Protein AF-A0A951B7Z2-F1 (afdb_monomer)

Mean predicted aligned error: 13.71 Å

Foldseek 3Di:
DDDDDDDDDDDDDPPDPPDPPPPPPDPDQWDWDKDWDQDPNWIKIKTWAADEAEDEDEDDPPDAQVVCSVVCSVCRPHHTYIYIGPACHDPIDPDPDDPCNPPDPVVVD

Solvent-accessible surface area (backbone atoms only — not comparable to full-atom values): 7062 Å² total; per-residue (Å²): 142,86,84,81,84,84,79,77,81,82,80,85,76,80,78,81,78,83,67,81,75,75,78,73,76,72,75,77,78,79,70,72,44,77,51,74,47,80,54,96,93,39,50,32,27,31,41,35,36,56,44,65,62,79,45,79,52,80,65,63,90,97,51,32,46,70,81,42,48,73,56,47,75,75,38,26,88,64,21,21,36,40,24,38,18,53,85,59,25,69,83,11,41,65,61,97,66,56,86,65,77,69,67,48,76,77,74,80,110

Nearest PDB structures (foldseek):
  1ehy-assembly2_B  TM=9.678E-01  e=6.742E-08  Agrobacterium tumefaciens
  8agm-assembly2_DDD  TM=9.713E-01  e=5.990E-07  metagenome
  6kxh-assembly2_C  TM=9.533E-01  e=1.381E-06  Streptomyces ambofaciens ATCC 23877
  6y9g-assembly1_A  TM=9.724E-01  e=5.675E-06  synthetic construct
  3kxp-assembly4_G  TM=9.350E-01  e=4.389E-06  Mesorhizobium loti

Secondary structure (DSSP, 8-state):
---PPPPPPPP-PPP--------PPPPP-PPPEEEEEEETTEEEEEEEEE-SSEEE----TT--GGGGHHHH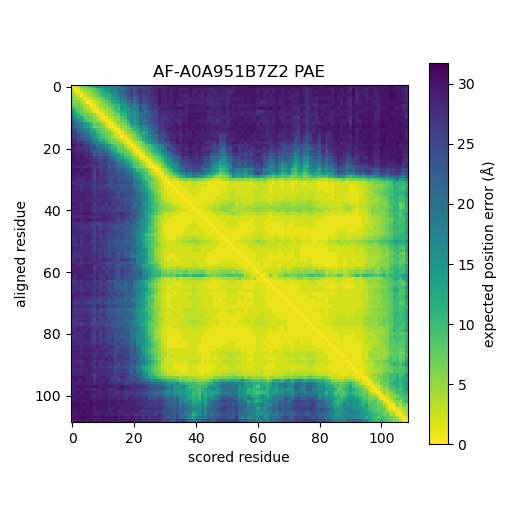HHHTTT-EEEEEPPTTSTTS---SS-GGGG-SGGG--

Sequence (109 aa):
MGGRGGAWPARDEPAQRSGFVSKQQAPAKAAIAHGEVRANGVRLHYARVGRGPPLVLLHGWPEFWLTFEPVMMRLADRFDLIVPDLRGFGDSEKPDRGPSDRAGAAVHA

pLDDT: mean 79.49, std 21.04, range [40.69, 98.69]

Structure (mmCIF, N/CA/C/O backbone):
data_AF-A0A951B7Z2-F1
#
_entry.id   AF-A0A951B7Z2-F1
#
loop_
_atom_site.group_PDB
_atom_site.id
_atom_site.type_symbol
_atom_site.label_atom_id
_atom_site.label_alt_id
_atom_site.label_comp_id
_atom_site.label_asym_id
_atom_site.label_entity_id
_atom_site.label_seq_id
_atom_site.pdbx_PDB_ins_code
_atom_site.Cartn_x
_atom_site.Cartn_y
_atom_site.Cartn_z
_atom_site.occupancy
_atom_site.B_iso_or_equiv
_atom_site.auth_seq_id
_atom_site.auth_comp_id
_atom_site.auth_asym_id
_atom_site.auth_atom_id
_atom_site.pdbx_PDB_model_num
ATOM 1 N N . MET A 1 1 ? 6.029 16.130 93.517 1.00 46.84 1 MET A N 1
ATOM 2 C CA . MET A 1 1 ? 5.544 16.941 92.380 1.00 46.84 1 MET A CA 1
ATOM 3 C C . MET A 1 1 ? 5.987 16.269 91.092 1.00 46.84 1 MET A C 1
ATOM 5 O O . MET A 1 1 ? 7.181 16.174 90.859 1.00 46.84 1 MET A O 1
ATOM 9 N N . GLY A 1 2 ? 5.048 15.699 90.337 1.00 45.09 2 GLY A N 1
ATOM 10 C CA . GLY A 1 2 ? 5.307 15.014 89.070 1.00 45.09 2 GLY A CA 1
ATOM 11 C C . GLY A 1 2 ? 4.648 15.764 87.916 1.00 45.09 2 GLY A C 1
ATOM 12 O O . GLY A 1 2 ? 3.506 16.193 88.044 1.00 45.09 2 GLY A O 1
ATOM 13 N N . GLY A 1 3 ? 5.360 15.899 86.801 1.00 41.09 3 GLY A N 1
ATOM 14 C CA . GLY A 1 3 ? 4.849 16.426 85.538 1.00 41.09 3 GLY A CA 1
ATOM 15 C C . GLY A 1 3 ? 5.518 15.665 84.402 1.00 41.09 3 GLY A C 1
ATOM 16 O O . GLY A 1 3 ? 6.702 15.849 84.147 1.00 41.09 3 GLY A O 1
ATOM 17 N N . ARG A 1 4 ? 4.772 14.724 83.821 1.00 54.59 4 ARG A N 1
ATOM 18 C CA . ARG A 1 4 ? 5.203 13.745 82.818 1.00 54.59 4 ARG A CA 1
ATOM 19 C C . ARG A 1 4 ? 5.324 14.399 81.442 1.00 54.59 4 ARG A C 1
ATOM 21 O O . ARG A 1 4 ? 4.502 15.240 81.091 1.00 54.59 4 ARG A O 1
ATOM 28 N N . GLY A 1 5 ? 6.329 13.962 80.682 1.00 42.69 5 GLY A N 1
ATOM 29 C CA . GLY A 1 5 ? 6.569 14.356 79.296 1.00 42.69 5 GLY A CA 1
ATOM 30 C C . GLY A 1 5 ? 5.371 14.059 78.395 1.00 42.69 5 GLY A C 1
ATOM 31 O O . GLY A 1 5 ? 4.791 12.974 78.448 1.00 42.69 5 GLY A O 1
ATOM 32 N N . GLY A 1 6 ? 4.996 15.049 77.588 1.00 40.69 6 GLY A N 1
ATOM 33 C CA . GLY A 1 6 ? 3.957 14.922 76.577 1.00 40.69 6 GLY A CA 1
ATOM 34 C C . GLY A 1 6 ? 4.446 14.069 75.411 1.00 40.69 6 GLY A C 1
ATOM 35 O O . GLY A 1 6 ? 5.409 14.423 74.731 1.00 40.69 6 GLY A O 1
ATOM 36 N N . ALA A 1 7 ? 3.776 12.940 75.197 1.00 51.28 7 ALA A N 1
ATOM 37 C CA . ALA A 1 7 ? 3.902 12.131 73.998 1.00 51.28 7 ALA A CA 1
ATOM 38 C C . ALA A 1 7 ? 3.239 12.855 72.816 1.00 51.28 7 ALA A C 1
ATOM 40 O O . ALA A 1 7 ? 2.122 13.360 72.930 1.00 51.28 7 ALA A O 1
ATOM 41 N N . TRP A 1 8 ? 3.935 12.905 71.684 1.00 42.88 8 TRP A N 1
ATOM 42 C CA . TRP A 1 8 ? 3.372 13.352 70.412 1.00 42.88 8 TRP A CA 1
ATOM 43 C C . TRP A 1 8 ? 2.393 12.293 69.878 1.00 42.88 8 TRP A C 1
ATOM 45 O O . TRP A 1 8 ? 2.688 11.102 70.005 1.00 42.88 8 TRP A O 1
ATOM 55 N N . PRO A 1 9 ? 1.256 12.676 69.266 1.00 47.62 9 PRO A N 1
ATOM 56 C CA . PRO A 1 9 ? 0.373 11.708 68.631 1.00 47.62 9 PRO A CA 1
ATOM 57 C C . PRO A 1 9 ? 1.062 11.099 67.404 1.00 47.62 9 PRO A C 1
ATOM 59 O O . PRO A 1 9 ? 1.714 11.796 66.620 1.00 47.62 9 PRO A O 1
ATOM 62 N N . ALA A 1 10 ? 0.931 9.780 67.267 1.00 53.06 10 ALA A N 1
ATOM 63 C CA . ALA A 1 10 ? 1.385 9.040 66.101 1.00 53.06 10 ALA A CA 1
ATOM 64 C C . ALA A 1 10 ? 0.713 9.597 64.838 1.00 53.06 10 ALA A C 1
ATOM 66 O O . ALA A 1 10 ? -0.481 9.893 64.832 1.00 53.06 10 ALA A O 1
ATOM 67 N N . ARG A 1 11 ? 1.504 9.770 63.777 1.00 55.19 11 ARG A N 1
ATOM 68 C CA . ARG A 1 11 ? 0.995 10.095 62.445 1.00 55.19 11 ARG A CA 1
ATOM 69 C C . ARG A 1 11 ? 0.357 8.834 61.874 1.00 55.19 11 ARG A C 1
ATOM 71 O O . ARG A 1 11 ? 1.031 7.811 61.799 1.00 55.19 11 ARG A O 1
ATOM 78 N N . ASP A 1 12 ? -0.899 8.926 61.458 1.00 47.09 12 ASP A N 1
ATOM 79 C CA . ASP A 1 12 ? -1.539 7.880 60.669 1.00 47.09 12 ASP A CA 1
ATOM 80 C C . ASP A 1 12 ? -0.816 7.770 59.314 1.00 47.09 12 ASP A C 1
ATOM 82 O O . ASP A 1 12 ? -0.863 8.687 58.489 1.00 47.09 12 ASP A O 1
ATOM 86 N N . GLU A 1 13 ? -0.097 6.667 59.093 1.00 47.91 13 GLU A N 1
ATOM 87 C CA . GLU A 1 13 ? 0.433 6.313 57.774 1.00 47.91 13 GLU A CA 1
ATOM 88 C C . GLU A 1 13 ? -0.731 5.959 56.834 1.00 47.91 13 GLU A C 1
ATOM 90 O O . GLU A 1 13 ? -1.571 5.123 57.184 1.00 47.91 13 GLU A O 1
ATOM 95 N N . PRO A 1 14 ? -0.801 6.520 55.613 1.00 45.69 14 PRO A N 1
ATOM 96 C CA . PRO A 1 14 ? -1.764 6.042 54.640 1.00 45.69 14 PRO A CA 1
ATOM 97 C C . PRO A 1 14 ? -1.351 4.640 54.179 1.00 45.69 14 PRO A C 1
ATOM 99 O O . PRO A 1 14 ? -0.286 4.439 53.594 1.00 45.69 14 PRO A O 1
ATOM 102 N N . ALA A 1 15 ? -2.231 3.669 54.431 1.00 51.66 15 ALA A N 1
ATOM 103 C CA . ALA A 1 15 ? -2.110 2.302 53.948 1.00 51.66 15 ALA A CA 1
ATOM 104 C C . ALA A 1 15 ? -1.828 2.284 52.437 1.00 51.66 15 ALA A C 1
ATOM 106 O O . ALA A 1 15 ? -2.623 2.764 51.622 1.00 51.66 15 ALA A O 1
ATOM 107 N N . GLN A 1 16 ? -0.685 1.706 52.072 1.00 49.94 16 GLN A N 1
ATOM 108 C CA . GLN A 1 16 ? -0.274 1.496 50.693 1.00 49.94 16 GLN A CA 1
ATOM 109 C C . GLN A 1 16 ? -1.291 0.584 49.999 1.00 49.94 16 GLN A C 1
ATOM 111 O O . GLN A 1 16 ? -1.325 -0.629 50.205 1.00 49.94 16 GLN A O 1
ATOM 116 N N . ARG A 1 17 ? -2.143 1.169 49.154 1.00 55.12 17 ARG A N 1
A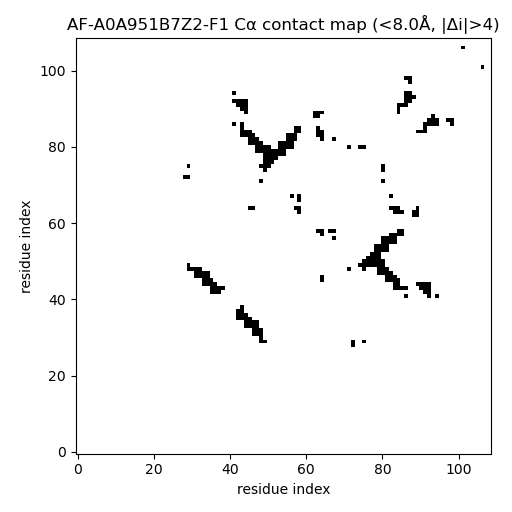TOM 117 C CA . ARG A 1 17 ? -2.985 0.411 48.228 1.00 55.12 17 ARG A CA 1
ATOM 118 C C . ARG A 1 17 ? -2.099 -0.138 47.115 1.00 55.12 17 ARG A C 1
ATOM 120 O O . ARG A 1 17 ? -1.933 0.492 46.075 1.00 55.12 17 ARG A O 1
ATOM 127 N N . SER A 1 18 ? -1.545 -1.325 47.344 1.00 53.41 18 SER A N 1
ATOM 128 C CA . SER A 1 18 ? -1.001 -2.177 46.288 1.00 53.41 18 SER A CA 1
ATOM 129 C C . SER A 1 18 ? -2.160 -2.668 45.417 1.00 53.41 18 SER A C 1
ATOM 131 O O . SER A 1 18 ? -2.733 -3.736 45.622 1.00 53.41 18 SER A O 1
ATOM 133 N N . GLY A 1 19 ? -2.588 -1.816 44.490 1.00 44.53 19 GLY A N 1
ATOM 134 C CA . GLY A 1 19 ? -3.422 -2.226 43.376 1.00 44.53 19 GLY A CA 1
ATOM 135 C C . GLY A 1 19 ? -2.507 -2.790 42.303 1.00 44.53 19 GLY A C 1
ATOM 136 O O . GLY A 1 19 ? -1.727 -2.048 41.709 1.00 44.53 19 GLY A O 1
ATOM 137 N N . PHE A 1 20 ? -2.602 -4.089 42.033 1.00 55.84 20 PHE A N 1
ATOM 138 C CA . PHE A 1 20 ? -2.105 -4.627 40.776 1.00 55.84 20 PHE A CA 1
ATOM 139 C C . PHE A 1 20 ? -2.844 -3.898 39.650 1.00 55.84 20 PHE A C 1
ATOM 141 O O . PHE A 1 20 ? -4.030 -4.132 39.419 1.00 55.84 20 PHE A O 1
ATOM 148 N N . VAL A 1 21 ? -2.155 -2.986 38.959 1.00 58.38 21 VAL A N 1
ATOM 149 C CA . VAL A 1 21 ? -2.607 -2.508 37.654 1.00 58.38 21 VAL A CA 1
ATOM 150 C C . VAL A 1 21 ? -2.629 -3.742 36.769 1.00 58.38 21 VAL A C 1
ATOM 152 O O . VAL A 1 21 ? -1.577 -4.272 36.407 1.00 58.38 21 VAL A O 1
ATOM 155 N N . SER A 1 22 ? -3.832 -4.241 36.480 1.00 56.72 22 SER A N 1
ATOM 156 C CA . SER A 1 22 ? -4.026 -5.265 35.463 1.00 56.72 22 SER A CA 1
ATOM 157 C C . SER A 1 22 ? -3.324 -4.771 34.208 1.00 56.72 22 SER A C 1
ATOM 159 O O . SER A 1 22 ? -3.707 -3.745 33.644 1.00 56.72 22 SER A O 1
ATOM 161 N N . LYS A 1 23 ? -2.263 -5.471 33.806 1.00 58.50 23 LYS A N 1
ATOM 162 C CA . LYS A 1 23 ? -1.570 -5.239 32.544 1.00 58.50 23 LYS A CA 1
ATOM 163 C C . LYS A 1 23 ? -2.632 -5.463 31.473 1.00 58.50 23 LYS A C 1
ATOM 165 O O . LYS A 1 23 ? -2.976 -6.609 31.203 1.00 58.50 23 LYS A O 1
ATOM 170 N N . GLN A 1 24 ? -3.244 -4.393 30.963 1.00 60.62 24 GLN A N 1
ATOM 171 C CA . GLN A 1 24 ? -4.205 -4.515 29.875 1.00 60.62 24 GLN A CA 1
AT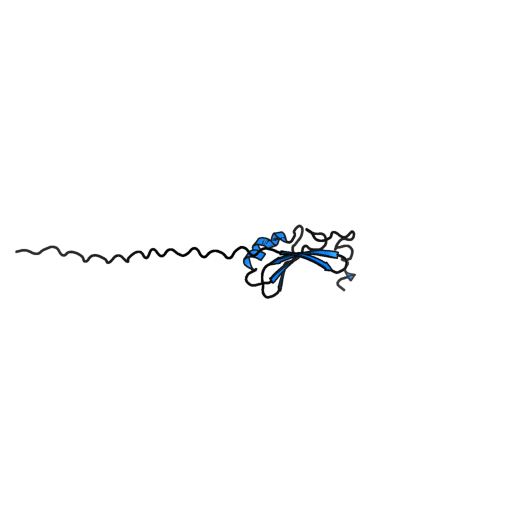OM 172 C C . GLN A 1 24 ? -3.492 -5.290 28.771 1.00 60.62 24 GLN A C 1
ATOM 174 O O . GLN A 1 24 ? -2.439 -4.856 28.295 1.00 60.62 24 GLN A O 1
ATOM 179 N N . GLN A 1 25 ? -4.001 -6.478 28.435 1.00 49.59 25 GLN A N 1
ATOM 180 C CA . GLN A 1 25 ? -3.516 -7.193 27.268 1.00 49.59 25 GLN A CA 1
ATOM 181 C C . GLN A 1 25 ? -3.689 -6.241 26.087 1.00 49.59 25 GLN A C 1
ATOM 183 O O . GLN A 1 25 ? -4.809 -5.834 25.773 1.00 49.59 25 GLN A O 1
ATOM 188 N N . ALA A 1 26 ? -2.573 -5.860 25.465 1.00 54.59 26 ALA A N 1
ATOM 189 C CA . ALA A 1 26 ? -2.618 -5.176 24.188 1.00 54.59 26 ALA A CA 1
ATOM 190 C C . ALA A 1 26 ? -3.458 -6.041 23.235 1.00 54.59 26 ALA A C 1
ATOM 192 O O . ALA A 1 26 ? -3.302 -7.270 23.254 1.00 54.59 26 ALA A O 1
ATOM 193 N N . PRO A 1 27 ? -4.364 -5.445 22.441 1.00 54.12 27 PRO A N 1
ATOM 194 C CA . PRO A 1 27 ? -5.119 -6.212 21.465 1.00 54.12 27 PRO A CA 1
ATOM 195 C C . PRO A 1 27 ? -4.134 -6.998 20.597 1.00 54.12 27 PRO A C 1
ATOM 197 O O . PRO A 1 27 ? -3.063 -6.490 20.250 1.00 54.12 27 PRO A O 1
ATOM 200 N N . ALA A 1 28 ? -4.474 -8.252 20.284 1.00 60.34 28 ALA A N 1
ATOM 201 C CA . ALA A 1 28 ? -3.682 -9.061 19.368 1.00 60.34 28 ALA A CA 1
ATOM 202 C C . ALA A 1 28 ? -3.407 -8.231 18.106 1.00 60.34 28 ALA A C 1
ATOM 204 O O . ALA A 1 28 ? -4.343 -7.677 17.525 1.00 60.34 28 ALA A O 1
ATOM 205 N N . LYS A 1 29 ? -2.125 -8.088 17.743 1.00 63.28 29 LYS A N 1
ATOM 206 C CA . LYS A 1 29 ? -1.681 -7.281 16.600 1.00 63.28 29 LYS A CA 1
ATOM 207 C C . LYS A 1 29 ? -2.536 -7.665 15.394 1.00 63.28 29 LYS A C 1
ATOM 209 O O . LYS A 1 29 ? -2.512 -8.825 14.983 1.00 63.28 29 LYS A O 1
ATOM 214 N N . ALA A 1 30 ? -3.336 -6.725 14.889 1.00 76.62 30 ALA A N 1
ATOM 215 C CA . ALA A 1 30 ? -4.224 -6.994 13.769 1.00 76.62 30 ALA A CA 1
ATOM 216 C C . ALA A 1 30 ? -3.384 -7.535 12.604 1.00 76.62 30 ALA A C 1
ATOM 218 O O . ALA A 1 30 ? -2.399 -6.912 12.204 1.00 76.62 30 ALA A O 1
ATOM 219 N N . ALA A 1 31 ? -3.734 -8.726 12.118 1.00 90.94 31 ALA A N 1
ATOM 220 C CA . ALA A 1 31 ? -2.999 -9.352 11.033 1.00 90.94 31 ALA A CA 1
ATOM 221 C C . ALA A 1 31 ? -3.147 -8.503 9.766 1.00 90.94 31 ALA A C 1
ATOM 223 O O . ALA A 1 31 ? -4.258 -8.123 9.391 1.00 90.94 31 ALA A O 1
ATOM 224 N N . ILE A 1 32 ? -2.022 -8.209 9.122 1.00 97.50 32 ILE A N 1
ATOM 225 C CA . ILE A 1 32 ? -2.005 -7.523 7.834 1.00 97.50 32 ILE A CA 1
ATOM 226 C C . ILE A 1 32 ? -2.369 -8.552 6.768 1.00 97.50 32 ILE A C 1
ATOM 228 O O . ILE A 1 32 ? -1.684 -9.561 6.610 1.00 97.50 32 ILE A O 1
ATOM 232 N N . ALA A 1 33 ? -3.470 -8.311 6.064 1.00 98.00 33 ALA A N 1
ATOM 233 C CA . ALA A 1 33 ? -3.879 -9.122 4.931 1.00 98.00 33 ALA A CA 1
ATOM 234 C C . ALA A 1 33 ? -3.212 -8.598 3.657 1.00 98.00 33 ALA A C 1
ATOM 236 O O . ALA A 1 33 ? -3.128 -7.389 3.452 1.00 98.00 33 ALA A O 1
ATOM 237 N N . HIS A 1 34 ? -2.789 -9.504 2.784 1.00 98.38 34 HIS A N 1
ATOM 238 C CA . HIS A 1 34 ? -2.258 -9.165 1.467 1.00 98.38 34 HIS A CA 1
ATOM 239 C C . HIS A 1 34 ? -3.269 -9.524 0.385 1.00 98.38 34 HIS A C 1
ATOM 241 O O . HIS A 1 34 ? -4.009 -10.502 0.512 1.00 98.38 34 HIS A O 1
ATOM 247 N N . GLY A 1 35 ? -3.301 -8.732 -0.679 1.00 98.06 35 GLY A N 1
ATOM 248 C CA . GLY A 1 35 ? -4.136 -8.984 -1.840 1.00 98.06 35 GLY A CA 1
ATOM 249 C C . GLY A 1 35 ? -3.555 -8.360 -3.097 1.00 98.06 35 GLY A C 1
ATOM 250 O O . GLY A 1 35 ? -2.571 -7.625 -3.058 1.00 98.06 35 GLY A O 1
ATOM 251 N N . GLU A 1 36 ? -4.191 -8.662 -4.222 1.00 98.31 36 GLU A N 1
ATOM 252 C CA . GLU A 1 36 ? -3.820 -8.120 -5.521 1.00 98.31 36 GLU A CA 1
ATOM 253 C C . GLU A 1 36 ? -5.057 -7.619 -6.265 1.00 98.31 36 GLU A C 1
ATOM 255 O O . GLU A 1 36 ? -6.160 -8.149 -6.112 1.00 98.31 36 GLU A O 1
ATOM 260 N N . VAL A 1 37 ? -4.869 -6.609 -7.110 1.00 97.81 37 VAL A N 1
ATOM 261 C CA . VAL A 1 37 ? -5.903 -6.091 -8.008 1.00 97.81 37 VAL A CA 1
ATOM 262 C C . VAL A 1 37 ? -5.312 -5.798 -9.382 1.00 97.81 37 VAL A C 1
ATOM 264 O O . VAL A 1 37 ? -4.192 -5.309 -9.503 1.00 97.81 37 VAL A O 1
ATOM 267 N N . ARG A 1 38 ? -6.064 -6.079 -10.451 1.00 96.81 38 ARG A N 1
ATOM 268 C CA . ARG A 1 38 ? -5.708 -5.624 -11.802 1.00 96.81 38 ARG A CA 1
ATOM 269 C C . ARG A 1 38 ? -6.334 -4.258 -12.055 1.00 96.81 38 ARG A C 1
ATOM 271 O O . ARG A 1 38 ? -7.554 -4.132 -12.034 1.00 96.81 38 ARG A O 1
ATOM 278 N N . ALA A 1 39 ? -5.505 -3.256 -12.332 1.00 91.25 39 ALA A N 1
ATOM 279 C CA . ALA A 1 39 ? -5.941 -1.899 -12.638 1.00 91.25 39 ALA A CA 1
ATOM 280 C C . ALA A 1 39 ? -5.092 -1.305 -13.766 1.00 91.25 39 ALA A C 1
ATOM 282 O O . ALA A 1 39 ? -3.865 -1.391 -13.751 1.00 91.25 39 ALA A O 1
ATOM 283 N N . ASN A 1 40 ? -5.739 -0.688 -14.758 1.00 88.50 40 ASN A N 1
ATOM 284 C CA . ASN A 1 40 ? -5.070 -0.043 -15.897 1.00 88.50 40 ASN A CA 1
ATOM 285 C C . ASN A 1 40 ? -4.041 -0.947 -16.604 1.00 88.50 40 ASN A C 1
ATOM 287 O O . ASN A 1 40 ? -2.958 -0.494 -16.973 1.00 88.50 40 ASN A O 1
ATOM 291 N N . GLY A 1 41 ? -4.378 -2.233 -16.753 1.00 91.12 41 GLY A N 1
ATOM 292 C CA . GLY A 1 41 ? -3.525 -3.233 -17.398 1.00 91.12 41 GLY A CA 1
ATOM 293 C C . GLY A 1 41 ? -2.341 -3.725 -16.560 1.00 91.12 41 GLY A C 1
ATOM 294 O O . GLY A 1 41 ? -1.536 -4.478 -17.085 1.00 91.12 41 GLY A O 1
ATOM 295 N N . VAL A 1 42 ? -2.238 -3.335 -15.285 1.00 93.38 42 VAL A N 1
ATOM 29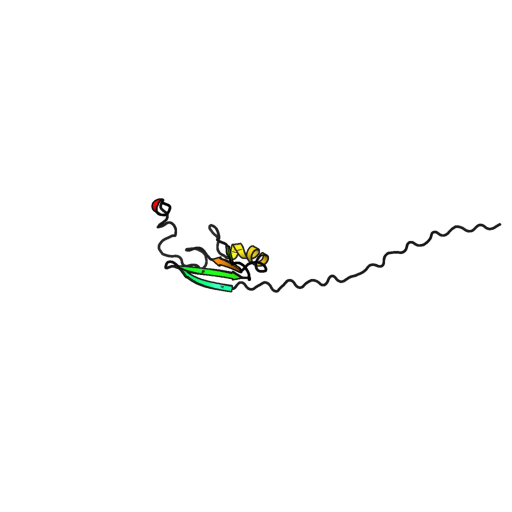6 C CA . VAL A 1 42 ? -1.129 -3.692 -14.384 1.00 93.38 42 VAL A CA 1
ATOM 297 C C . VAL A 1 42 ? -1.686 -4.406 -13.150 1.00 93.38 42 VAL A C 1
ATOM 299 O O . VAL A 1 42 ? -2.710 -3.989 -12.602 1.00 93.38 42 VAL A O 1
ATOM 302 N N . ARG A 1 43 ? -1.041 -5.487 -12.701 1.00 97.19 43 ARG A N 1
ATOM 303 C CA . ARG A 1 43 ? -1.334 -6.119 -11.405 1.00 97.19 43 ARG A CA 1
ATOM 304 C C . ARG A 1 43 ? -0.643 -5.349 -10.277 1.00 97.19 43 ARG A C 1
ATOM 306 O O . ARG A 1 43 ? 0.572 -5.160 -10.303 1.00 97.19 43 ARG A O 1
ATOM 313 N N . LEU A 1 44 ? -1.423 -4.924 -9.292 1.00 97.81 44 LEU A N 1
ATOM 314 C CA . LEU A 1 44 ? -0.957 -4.193 -8.122 1.00 97.81 44 LEU A CA 1
ATOM 315 C C . LEU A 1 44 ? -1.159 -5.030 -6.866 1.00 97.81 44 LEU A C 1
ATOM 317 O O . LEU A 1 44 ? -2.262 -5.524 -6.631 1.00 97.81 44 LEU A O 1
ATOM 321 N N . HIS A 1 45 ? -0.108 -5.152 -6.066 1.00 98.56 45 HIS A N 1
ATOM 322 C CA . HIS A 1 45 ? -0.173 -5.680 -4.709 1.00 98.56 45 HIS A CA 1
ATOM 323 C C . HIS A 1 45 ? -0.679 -4.606 -3.745 1.00 98.56 45 HIS A C 1
ATOM 325 O O . HIS A 1 45 ? -0.442 -3.410 -3.942 1.00 98.56 45 HIS A O 1
ATOM 331 N N . TYR A 1 46 ? -1.369 -5.035 -2.690 1.00 98.62 46 TYR A N 1
ATOM 332 C CA . TYR A 1 46 ? -1.616 -4.204 -1.522 1.00 98.62 46 TYR A CA 1
ATOM 333 C C . TYR A 1 46 ? -1.591 -5.000 -0.216 1.00 98.62 46 TYR A C 1
ATOM 335 O O . TYR A 1 46 ? -1.983 -6.167 -0.148 1.00 98.62 46 TYR A O 1
ATOM 343 N N . ALA A 1 47 ? -1.197 -4.314 0.853 1.00 98.56 47 ALA A N 1
ATOM 344 C CA . ALA A 1 47 ? -1.388 -4.725 2.234 1.00 98.56 47 ALA A CA 1
ATOM 345 C C . ALA A 1 47 ? -2.589 -3.975 2.838 1.00 98.56 47 ALA A C 1
ATOM 347 O O . ALA A 1 47 ? -2.781 -2.785 2.581 1.00 98.56 47 ALA A O 1
ATOM 348 N N . ARG A 1 48 ? -3.421 -4.652 3.634 1.00 98.44 48 ARG A N 1
ATOM 349 C CA . ARG A 1 48 ? -4.629 -4.073 4.236 1.00 98.44 48 ARG A CA 1
ATOM 350 C C . ARG A 1 48 ? -4.827 -4.521 5.674 1.00 98.44 48 ARG A C 1
ATOM 352 O O . ARG A 1 48 ? -4.669 -5.698 5.994 1.00 98.44 48 ARG A O 1
ATOM 359 N N . VAL A 1 49 ? -5.200 -3.589 6.544 1.00 98.31 49 VAL A N 1
ATOM 360 C CA . VAL A 1 49 ? -5.527 -3.881 7.945 1.00 98.31 49 VAL A CA 1
ATOM 361 C C . VAL A 1 49 ? -6.483 -2.839 8.511 1.00 98.31 49 VAL A C 1
ATOM 363 O O . VAL A 1 49 ? -6.487 -1.688 8.084 1.00 98.31 49 VAL A O 1
ATOM 366 N N . GLY A 1 50 ? -7.244 -3.235 9.525 1.00 96.56 50 GLY A N 1
ATOM 367 C CA . GLY A 1 50 ? -8.132 -2.338 10.254 1.00 96.56 50 GLY A CA 1
ATOM 368 C C . GLY A 1 50 ? -9.547 -2.293 9.694 1.00 96.56 50 GLY A C 1
ATOM 369 O O . GLY A 1 50 ? -9.948 -3.124 8.876 1.00 96.56 50 GLY A O 1
ATOM 370 N N . ARG A 1 51 ? -10.344 -1.378 10.241 1.00 93.62 51 ARG A N 1
ATOM 371 C CA . ARG A 1 51 ? -11.758 -1.159 9.911 1.00 93.62 51 ARG A CA 1
ATOM 372 C C . ARG A 1 51 ? -12.081 0.320 10.111 1.00 93.62 51 ARG A C 1
ATOM 374 O O . ARG A 1 51 ? -11.461 0.973 10.941 1.00 93.62 51 ARG A O 1
ATOM 381 N N . GLY A 1 52 ? -13.088 0.827 9.406 1.00 96.81 52 GLY A N 1
ATOM 382 C CA . GLY A 1 52 ? -13.504 2.230 9.489 1.00 96.81 52 GLY A CA 1
ATOM 383 C C . GLY A 1 52 ? -13.375 2.939 8.141 1.00 96.81 52 GLY A C 1
ATOM 384 O O . GLY A 1 52 ? -13.399 2.268 7.108 1.00 96.81 52 GLY A O 1
ATOM 385 N N . PRO A 1 53 ? -13.267 4.280 8.126 1.00 98.50 53 PRO A N 1
ATOM 386 C CA . PRO A 1 53 ? -13.054 5.033 6.896 1.00 98.50 53 PRO A CA 1
ATOM 387 C C . PRO A 1 53 ? -11.766 4.587 6.183 1.00 98.50 53 PRO A C 1
ATOM 389 O O . PRO A 1 53 ? -10.755 4.362 6.859 1.00 98.50 53 PRO A O 1
ATOM 392 N N . PRO A 1 54 ? -11.777 4.463 4.844 1.00 98.38 54 PRO A N 1
ATOM 393 C CA . PRO A 1 54 ? -10.604 4.041 4.096 1.00 98.38 54 PRO A CA 1
ATOM 394 C C . PRO A 1 54 ? -9.532 5.134 4.093 1.00 98.38 54 PRO A C 1
ATOM 396 O O . PRO A 1 54 ? -9.822 6.301 3.827 1.00 98.38 54 PRO A O 1
ATOM 399 N N . LEU A 1 55 ? -8.284 4.743 4.338 1.00 98.56 55 LEU A N 1
ATOM 400 C CA . LEU A 1 55 ? -7.113 5.609 4.229 1.00 98.56 55 LEU A CA 1
ATOM 401 C C . LEU A 1 55 ? -6.042 4.906 3.391 1.00 98.56 55 LEU A C 1
ATOM 403 O O . LEU A 1 55 ? -5.593 3.810 3.727 1.00 98.56 55 LEU A O 1
ATOM 407 N N . VAL A 1 56 ? -5.636 5.553 2.298 1.00 98.31 56 VAL A N 1
ATOM 408 C CA . VAL A 1 56 ? -4.620 5.031 1.378 1.00 98.31 56 VAL A CA 1
ATOM 409 C C . VAL A 1 56 ? -3.265 5.642 1.713 1.00 98.31 56 VAL A C 1
ATOM 411 O O . VAL A 1 56 ? -3.142 6.865 1.774 1.00 98.31 56 VAL A O 1
ATOM 414 N N . LEU A 1 57 ? -2.250 4.801 1.908 1.00 98.19 57 LEU A N 1
ATOM 415 C CA . LEU A 1 57 ? -0.875 5.233 2.176 1.00 98.19 57 LEU A CA 1
ATOM 416 C C . LEU A 1 57 ? 0.006 4.879 0.977 1.00 98.19 57 LEU A C 1
ATOM 418 O O . LEU A 1 57 ? 0.126 3.708 0.624 1.00 98.19 57 LEU A O 1
ATOM 422 N N . LEU A 1 58 ? 0.601 5.889 0.340 1.00 97.62 58 LEU A N 1
ATOM 423 C CA . LEU A 1 58 ? 1.447 5.728 -0.845 1.00 97.62 58 LEU A CA 1
ATOM 424 C C . LEU A 1 58 ? 2.908 5.973 -0.471 1.00 97.62 58 LEU A C 1
ATOM 426 O O . LEU A 1 58 ? 3.228 6.997 0.131 1.00 97.62 58 LEU A O 1
ATOM 430 N N . HIS A 1 59 ? 3.780 5.025 -0.806 1.00 96.38 59 HIS A N 1
ATOM 431 C CA . HIS A 1 59 ? 5.198 5.078 -0.452 1.00 96.38 59 HIS A CA 1
ATOM 432 C C . HIS A 1 59 ? 6.008 5.958 -1.416 1.00 96.38 59 HIS A C 1
ATOM 434 O O . HIS A 1 59 ? 5.559 6.277 -2.520 1.00 96.38 59 HIS A O 1
ATOM 440 N N . GLY A 1 60 ? 7.216 6.343 -0.997 1.00 92.88 60 GLY A N 1
ATOM 441 C CA . GLY A 1 60 ? 8.164 7.085 -1.826 1.00 92.88 60 GLY A CA 1
ATOM 442 C C . GLY A 1 60 ? 9.139 6.185 -2.590 1.00 92.88 60 GLY A C 1
ATOM 443 O O . GLY A 1 60 ? 8.991 4.963 -2.659 1.00 92.88 60 GLY A O 1
ATOM 444 N N . TRP A 1 61 ? 10.177 6.796 -3.159 1.00 90.06 61 TRP A N 1
ATOM 445 C CA . TRP A 1 61 ? 11.321 6.074 -3.722 1.00 90.06 61 TRP A CA 1
ATOM 446 C C . TRP A 1 61 ? 12.453 5.989 -2.683 1.00 90.06 61 TRP A C 1
ATOM 448 O O . TRP A 1 61 ? 12.757 7.026 -2.090 1.00 90.06 61 TRP A O 1
ATOM 458 N N . PRO A 1 62 ? 13.136 4.839 -2.491 1.00 83.00 62 PRO A N 1
ATOM 4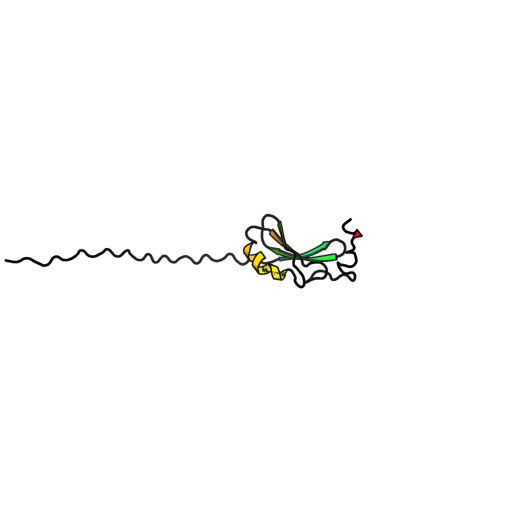59 C CA . PRO A 1 62 ? 12.908 3.500 -3.051 1.00 83.00 62 PRO A CA 1
ATOM 460 C C . PRO A 1 62 ? 12.225 2.565 -2.029 1.00 83.00 62 PRO A C 1
ATOM 462 O O . PRO A 1 62 ? 12.858 1.673 -1.467 1.00 83.00 62 PRO A O 1
ATOM 465 N N . GLU A 1 63 ? 10.939 2.778 -1.760 1.00 93.88 63 GLU A N 1
ATOM 466 C CA . GLU A 1 63 ? 10.205 2.065 -0.703 1.00 93.88 63 GLU A CA 1
ATOM 467 C C . GLU A 1 63 ? 9.138 1.105 -1.263 1.00 93.88 63 GLU A C 1
ATOM 469 O O . GLU A 1 63 ? 8.988 0.958 -2.477 1.00 93.88 63 GLU A O 1
ATOM 474 N N . PHE A 1 64 ? 8.423 0.428 -0.361 1.00 96.94 64 PHE A N 1
ATOM 475 C CA . PHE A 1 64 ? 7.255 -0.425 -0.619 1.00 96.94 64 PHE A CA 1
ATOM 476 C C . PHE A 1 64 ? 6.352 -0.445 0.632 1.00 96.94 64 PHE A C 1
ATOM 478 O O . PHE A 1 64 ? 6.664 0.218 1.627 1.00 96.94 64 PHE A O 1
ATOM 485 N N . TRP A 1 65 ? 5.232 -1.178 0.611 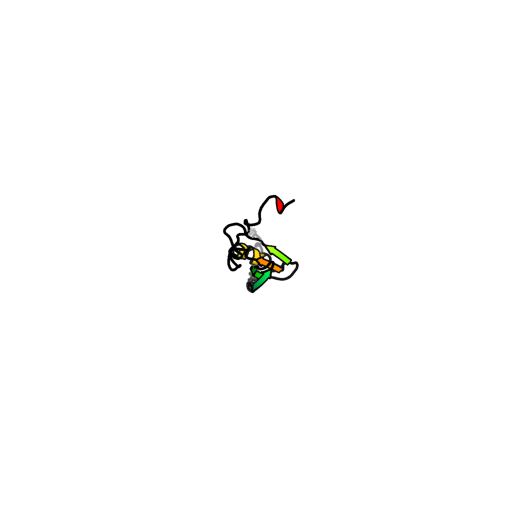1.00 97.94 65 TRP A N 1
ATOM 486 C CA . TRP A 1 65 ? 4.180 -1.147 1.642 1.00 97.94 65 TRP A CA 1
ATOM 487 C C . TRP A 1 65 ? 4.701 -1.269 3.083 1.00 97.94 65 TRP A C 1
ATOM 489 O O . TRP A 1 65 ? 4.147 -0.659 4.002 1.00 97.94 65 TRP A O 1
ATOM 499 N N . LEU A 1 66 ? 5.777 -2.037 3.284 1.00 97.19 66 LEU A N 1
ATOM 500 C CA . LEU A 1 66 ? 6.318 -2.372 4.598 1.00 97.19 66 LEU A CA 1
ATOM 501 C C . LEU A 1 66 ? 6.773 -1.140 5.389 1.00 97.19 66 LEU A C 1
ATOM 503 O O . LEU A 1 66 ? 6.673 -1.146 6.616 1.00 97.19 66 LEU A O 1
ATOM 507 N N . THR A 1 67 ? 7.184 -0.054 4.721 1.00 96.88 67 THR A N 1
ATOM 508 C CA . THR A 1 67 ? 7.546 1.214 5.385 1.00 96.88 67 THR A CA 1
ATOM 509 C C . THR A 1 67 ? 6.415 1.735 6.276 1.00 96.88 67 THR A C 1
ATOM 511 O O . THR A 1 67 ? 6.661 2.355 7.314 1.00 96.88 67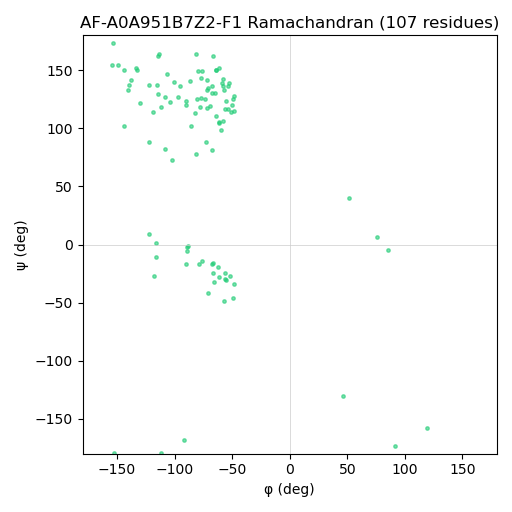 THR A O 1
ATOM 514 N N . PHE A 1 68 ? 5.162 1.444 5.922 1.00 97.75 68 PHE A N 1
ATOM 515 C CA . PHE A 1 68 ? 4.007 1.875 6.695 1.00 97.75 68 PHE A CA 1
ATOM 516 C C . PHE A 1 68 ? 3.583 0.903 7.794 1.00 97.75 68 PHE A C 1
ATOM 518 O O . PHE A 1 68 ? 2.684 1.267 8.544 1.00 97.75 68 PHE A O 1
ATOM 525 N N . GLU A 1 69 ? 4.213 -0.263 7.987 1.00 96.81 69 GLU A N 1
ATOM 526 C CA . GLU A 1 69 ? 3.806 -1.220 9.032 1.00 96.81 69 GLU A CA 1
ATOM 527 C C . GLU A 1 69 ? 3.629 -0.559 10.421 1.00 96.81 69 GLU A C 1
ATOM 529 O O . GLU A 1 69 ? 2.577 -0.752 11.045 1.00 96.81 69 GLU A O 1
ATOM 534 N N . PRO A 1 70 ? 4.549 0.298 10.916 1.00 96.56 70 PRO A N 1
ATOM 535 C CA . PRO A 1 70 ? 4.373 0.943 12.219 1.00 96.56 70 PRO A CA 1
ATOM 536 C C . PRO A 1 70 ? 3.194 1.924 12.259 1.00 96.56 70 PRO A C 1
ATOM 538 O O . PRO A 1 70 ? 2.571 2.104 13.306 1.00 96.56 70 PRO A O 1
ATOM 541 N N . VAL A 1 71 ? 2.894 2.582 11.136 1.00 97.00 71 VAL A N 1
ATOM 542 C CA . VAL A 1 71 ? 1.723 3.460 10.991 1.00 97.00 71 VAL A CA 1
ATOM 543 C C . VAL A 1 71 ? 0.458 2.612 10.952 1.00 97.00 71 VAL A C 1
ATOM 545 O O . VAL A 1 71 ? -0.509 2.921 11.648 1.00 97.00 71 VAL A O 1
ATOM 548 N N . MET A 1 72 ? 0.501 1.493 10.228 1.00 97.38 72 MET A N 1
ATOM 549 C CA . MET A 1 72 ? -0.603 0.559 10.103 1.00 97.38 72 MET A CA 1
ATOM 550 C C . MET A 1 72 ? -1.064 0.053 11.463 1.00 97.38 72 MET A C 1
ATOM 552 O O . MET A 1 72 ? -2.242 0.142 11.801 1.00 97.38 72 MET A O 1
ATOM 556 N N . MET A 1 73 ? -0.122 -0.377 12.300 1.00 95.62 73 MET A N 1
ATOM 557 C CA . MET A 1 73 ? -0.434 -0.889 13.635 1.00 95.62 73 MET A CA 1
ATOM 558 C C . MET A 1 73 ? -1.000 0.168 14.591 1.00 95.62 73 MET A C 1
ATOM 560 O O . MET A 1 73 ? -1.707 -0.186 15.530 1.00 95.62 73 MET A O 1
ATOM 564 N N . ARG A 1 74 ? -0.709 1.456 14.369 1.00 96.31 74 ARG A N 1
ATOM 565 C CA . ARG A 1 74 ? -1.179 2.568 15.218 1.00 96.31 74 ARG A CA 1
ATOM 566 C C . ARG A 1 74 ? -2.517 3.167 14.784 1.00 96.31 74 ARG A C 1
ATOM 568 O O . ARG A 1 74 ? -3.101 3.946 15.540 1.00 96.31 74 ARG A O 1
ATOM 575 N N . LEU A 1 75 ? -2.947 2.889 13.555 1.00 97.00 75 LEU A N 1
ATOM 576 C CA . LEU A 1 75 ? -4.148 3.474 12.956 1.00 97.00 75 LEU A CA 1
ATOM 577 C C . LEU A 1 75 ? -5.242 2.433 12.648 1.00 97.00 75 LEU A C 1
ATOM 579 O O . LEU A 1 75 ? -6.367 2.827 12.351 1.00 97.00 75 LEU A O 1
ATOM 583 N N . ALA A 1 76 ? -4.942 1.129 12.730 1.00 96.94 76 ALA A N 1
ATOM 584 C CA . ALA A 1 76 ? -5.866 0.043 12.373 1.00 96.94 76 ALA A CA 1
ATOM 585 C C . ALA A 1 76 ? -7.150 -0.020 13.224 1.00 96.94 76 ALA A C 1
ATOM 587 O O . ALA A 1 76 ? -8.128 -0.646 12.817 1.00 96.94 76 ALA A O 1
ATOM 588 N N . ASP A 1 77 ? -7.157 0.597 14.406 1.00 96.31 77 ASP A N 1
ATOM 589 C CA . ASP A 1 77 ? -8.326 0.700 15.284 1.00 96.31 77 ASP A CA 1
ATOM 590 C C . ASP A 1 77 ? -9.322 1.786 14.844 1.00 96.31 77 ASP A C 1
ATOM 592 O O . ASP A 1 77 ? -10.472 1.783 15.282 1.00 96.31 77 ASP A O 1
ATOM 596 N N . ARG A 1 78 ? -8.886 2.707 13.978 1.00 97.06 78 ARG A N 1
ATOM 597 C CA . ARG A 1 78 ? -9.651 3.883 13.541 1.00 97.06 78 ARG A CA 1
ATOM 598 C C . ARG A 1 78 ? -9.944 3.905 12.046 1.00 97.06 78 ARG A C 1
ATOM 600 O O . ARG A 1 78 ? -10.924 4.527 11.640 1.00 97.06 78 ARG A O 1
ATOM 607 N N . PHE A 1 79 ? -9.094 3.273 11.241 1.00 98.44 79 PHE A N 1
ATOM 608 C CA . PHE A 1 79 ? -9.157 3.329 9.786 1.00 98.44 79 PHE A CA 1
ATOM 609 C C . PHE A 1 79 ? -9.024 1.945 9.159 1.00 98.44 79 PHE A C 1
ATOM 611 O O . PHE A 1 79 ? -8.363 1.051 9.688 1.00 98.44 79 PHE A O 1
ATOM 618 N N . ASP A 1 80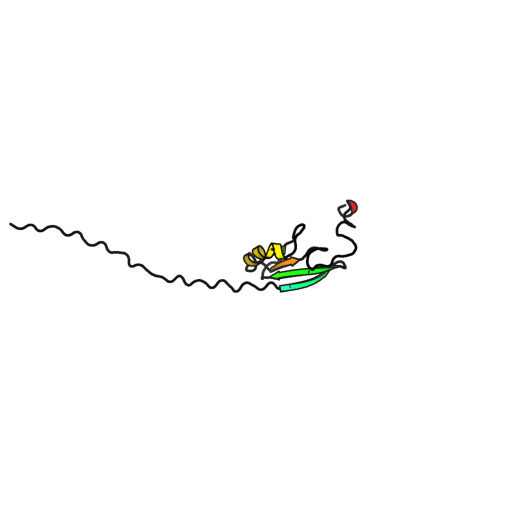 ? -9.622 1.806 7.980 1.00 98.25 80 ASP A N 1
ATOM 619 C CA . ASP A 1 80 ? -9.315 0.733 7.046 1.00 98.25 80 ASP A CA 1
ATOM 620 C C . ASP A 1 80 ? -8.126 1.168 6.181 1.00 98.25 80 ASP A C 1
ATOM 622 O O . ASP A 1 80 ? -8.249 2.006 5.287 1.00 98.25 80 ASP A O 1
ATOM 626 N N . LEU A 1 81 ? -6.943 0.660 6.508 1.00 98.62 81 LEU A N 1
ATOM 627 C CA . LEU A 1 81 ? -5.692 1.086 5.895 1.00 98.62 81 LEU A CA 1
ATOM 628 C C . LEU A 1 81 ? -5.403 0.240 4.671 1.00 98.62 81 LEU A C 1
ATOM 630 O O . LEU A 1 81 ? -5.288 -0.977 4.786 1.00 98.62 81 LEU A O 1
ATOM 634 N N . ILE A 1 82 ? -5.231 0.891 3.525 1.00 98.69 82 ILE A N 1
ATOM 635 C CA . ILE A 1 82 ? -4.928 0.252 2.245 1.00 98.69 82 ILE A CA 1
ATOM 636 C C . ILE A 1 82 ? -3.570 0.775 1.782 1.00 98.69 82 ILE A C 1
ATOM 638 O O . ILE A 1 82 ? -3.415 1.960 1.490 1.00 98.69 82 ILE A O 1
ATOM 642 N N . VAL A 1 83 ? -2.576 -0.103 1.731 1.00 98.44 83 VAL A N 1
ATOM 643 C CA . VAL A 1 83 ? -1.183 0.260 1.453 1.00 98.44 83 VAL A CA 1
ATOM 644 C C . VAL A 1 83 ? -0.708 -0.506 0.218 1.00 98.44 83 VAL A C 1
ATOM 646 O O . VAL A 1 83 ? -0.235 -1.637 0.348 1.00 98.44 83 VAL A O 1
ATOM 649 N N . PRO A 1 84 ? -0.912 0.046 -0.990 1.00 98.19 84 PRO A N 1
ATOM 650 C CA . PRO A 1 84 ? -0.461 -0.579 -2.223 1.00 98.19 84 PRO A CA 1
ATOM 651 C C . PRO A 1 84 ? 1.044 -0.407 -2.435 1.00 98.19 84 PRO A C 1
ATOM 653 O O . PRO A 1 84 ? 1.613 0.639 -2.112 1.00 98.19 84 PRO A O 1
ATOM 656 N N . ASP A 1 85 ? 1.655 -1.388 -3.091 1.00 97.38 85 ASP A N 1
ATOM 657 C CA . ASP A 1 85 ? 2.939 -1.183 -3.752 1.00 97.38 85 ASP A CA 1
ATOM 658 C C . ASP A 1 85 ? 2.698 -0.424 -5.061 1.00 97.38 85 ASP A C 1
ATOM 660 O O . ASP A 1 85 ? 1.888 -0.834 -5.903 1.00 97.38 85 ASP A O 1
ATOM 664 N N . LEU A 1 86 ? 3.383 0.702 -5.255 1.00 94.94 86 LEU A N 1
ATOM 665 C CA . LEU A 1 86 ? 3.276 1.478 -6.486 1.00 94.94 86 LEU A CA 1
ATOM 666 C C . LEU A 1 86 ? 3.733 0.638 -7.686 1.00 94.94 86 LEU A C 1
ATOM 668 O O . LEU A 1 86 ? 4.578 -0.247 -7.579 1.00 94.94 86 LEU A O 1
ATOM 672 N N . ARG A 1 87 ? 3.179 0.931 -8.867 1.00 93.62 87 ARG A N 1
ATOM 673 C CA . ARG A 1 87 ? 3.573 0.275 -10.126 1.00 93.62 87 ARG A CA 1
ATOM 674 C C . ARG A 1 87 ? 5.096 0.264 -10.296 1.00 93.62 87 ARG A C 1
ATOM 676 O O . ARG A 1 87 ? 5.729 1.314 -10.227 1.00 93.62 87 ARG A O 1
ATOM 683 N N . GLY A 1 88 ? 5.670 -0.908 -10.550 1.00 92.25 88 GLY A N 1
ATOM 684 C CA . GLY A 1 88 ? 7.120 -1.084 -10.649 1.00 92.25 88 GLY A CA 1
ATOM 685 C C . GLY A 1 88 ? 7.857 -1.318 -9.322 1.00 92.25 88 GLY A C 1
ATOM 686 O O . GLY A 1 88 ? 9.049 -1.614 -9.360 1.00 92.25 88 GLY A O 1
ATOM 687 N N . PHE A 1 89 ? 7.184 -1.247 -8.170 1.00 94.31 89 PHE A N 1
ATOM 688 C CA . PHE A 1 89 ? 7.774 -1.435 -6.838 1.00 94.31 89 PHE A CA 1
ATOM 689 C C . PHE A 1 89 ? 7.233 -2.681 -6.140 1.00 94.31 89 PHE A C 1
ATOM 691 O O . PHE A 1 89 ? 6.212 -3.230 -6.548 1.00 94.31 89 PHE A O 1
ATOM 698 N N . GLY A 1 90 ? 7.954 -3.132 -5.108 1.00 94.75 90 GLY A N 1
ATOM 699 C CA . GLY A 1 90 ? 7.556 -4.247 -4.245 1.00 94.75 90 GLY A CA 1
ATOM 700 C C . GLY A 1 90 ? 7.059 -5.471 -5.019 1.00 94.75 90 GLY A C 1
ATOM 701 O O . GLY A 1 90 ? 7.703 -5.893 -5.987 1.00 94.75 90 GLY A O 1
ATOM 702 N N . ASP A 1 91 ? 5.901 -5.990 -4.624 1.00 96.88 91 ASP A N 1
ATOM 703 C CA . ASP A 1 91 ? 5.245 -7.152 -5.238 1.00 96.88 91 ASP A CA 1
ATOM 704 C C . ASP A 1 91 ? 4.305 -6.772 -6.400 1.00 96.88 91 ASP A C 1
ATOM 706 O O . ASP A 1 91 ? 3.802 -7.637 -7.134 1.00 96.88 91 ASP A O 1
ATOM 710 N N . SER A 1 92 ? 4.114 -5.471 -6.640 1.00 97.00 92 SER A N 1
ATOM 711 C CA . SER A 1 92 ? 3.433 -4.975 -7.833 1.00 97.00 92 SER A CA 1
ATOM 712 C C . SER A 1 92 ? 4.211 -5.314 -9.108 1.00 97.00 92 SER A C 1
ATOM 714 O O . SER A 1 92 ? 5.444 -5.443 -9.147 1.00 97.00 92 SER A O 1
ATOM 716 N N . GLU A 1 93 ? 3.456 -5.480 -10.192 1.00 95.19 93 GLU A N 1
ATOM 717 C CA . GLU A 1 93 ? 3.995 -5.771 -11.513 1.00 95.19 93 GLU A CA 1
ATOM 718 C C . GLU A 1 93 ? 4.972 -4.682 -11.968 1.00 95.19 93 GLU A C 1
ATOM 720 O O . GLU A 1 93 ? 4.778 -3.488 -11.713 1.00 95.19 93 GLU A O 1
ATOM 725 N N . LYS A 1 94 ? 6.030 -5.121 -12.656 1.00 92.56 94 LYS A N 1
ATOM 726 C CA . LYS A 1 94 ? 7.081 -4.285 -13.241 1.00 92.56 94 LYS A CA 1
ATOM 727 C C . LYS A 1 94 ? 6.901 -4.302 -14.758 1.00 92.56 94 LYS A C 1
ATOM 729 O O . LYS A 1 94 ? 7.508 -5.145 -15.411 1.00 92.56 94 LYS A O 1
ATOM 734 N N . PRO A 1 95 ? 5.995 -3.470 -15.302 1.00 86.38 95 PRO A N 1
ATOM 735 C CA . PRO A 1 95 ? 5.729 -3.454 -16.733 1.00 86.38 95 PRO A CA 1
ATOM 736 C C . PRO A 1 95 ? 6.968 -3.008 -17.516 1.00 86.38 95 PRO A C 1
ATOM 738 O O . PRO A 1 95 ? 7.738 -2.179 -17.036 1.00 86.38 95 PRO A O 1
ATOM 741 N N . ASP A 1 96 ? 7.096 -3.500 -18.751 1.00 80.25 96 ASP A N 1
ATOM 742 C CA . ASP A 1 96 ? 8.195 -3.158 -19.673 1.00 80.25 96 ASP A CA 1
ATOM 743 C C . ASP A 1 96 ? 8.313 -1.653 -19.936 1.00 80.25 96 ASP A C 1
ATOM 745 O O . ASP A 1 96 ? 9.375 -1.158 -20.307 1.00 80.25 96 ASP A O 1
ATOM 749 N N . ARG A 1 97 ? 7.201 -0.930 -19.755 1.00 72.81 97 ARG A N 1
ATOM 750 C CA . ARG A 1 97 ? 7.163 0.525 -19.794 1.00 72.81 97 ARG A CA 1
ATOM 751 C C . ARG A 1 97 ? 7.062 1.117 -18.399 1.00 72.81 97 ARG A C 1
ATOM 753 O O . ARG A 1 97 ? 6.105 0.842 -17.670 1.00 72.81 97 ARG A O 1
ATOM 760 N N . GLY A 1 98 ? 8.028 1.961 -18.055 1.00 65.50 98 GLY A N 1
ATOM 761 C CA . GLY A 1 98 ? 8.113 2.625 -16.765 1.00 65.50 98 GLY A CA 1
ATOM 762 C C . GLY A 1 98 ? 6.982 3.638 -16.543 1.00 65.50 98 GLY A C 1
ATOM 763 O O . GLY A 1 98 ? 6.343 4.102 -17.492 1.00 65.50 98 GLY A O 1
ATOM 764 N N . PRO A 1 99 ? 6.722 4.047 -15.287 1.00 64.44 99 PRO A N 1
ATOM 765 C CA . PRO A 1 99 ? 5.741 5.093 -14.983 1.00 64.44 99 PRO A CA 1
ATOM 766 C C . PRO A 1 99 ? 6.030 6.416 -15.710 1.00 64.44 99 PRO A C 1
ATOM 768 O O . PRO A 1 99 ? 5.106 7.151 -16.051 1.00 64.44 99 PRO A O 1
ATOM 771 N N . SER A 1 100 ? 7.308 6.692 -15.974 1.00 65.69 100 SER A N 1
ATOM 772 C CA . SER A 1 100 ? 7.805 7.875 -16.676 1.00 65.69 100 SER A CA 1
ATOM 773 C C . SER A 1 100 ? 7.611 7.838 -18.192 1.00 65.69 100 SER A C 1
ATOM 775 O O . SER A 1 100 ? 7.672 8.884 -18.828 1.00 65.69 100 SER A O 1
ATOM 777 N N . ASP A 1 101 ? 7.296 6.688 -18.784 1.00 65.56 101 ASP A N 1
ATOM 778 C CA . ASP A 1 101 ? 7.227 6.536 -20.244 1.00 65.56 101 ASP A CA 1
ATOM 779 C C . ASP A 1 101 ? 6.072 7.318 -20.880 1.00 65.56 101 ASP A C 1
ATOM 781 O O . ASP A 1 101 ? 6.048 7.544 -22.088 1.00 65.56 101 ASP A O 1
ATOM 785 N N . ARG A 1 102 ? 5.094 7.731 -20.066 1.00 61.72 102 ARG A N 1
ATOM 786 C CA . ARG A 1 102 ? 4.016 8.648 -20.464 1.00 61.72 102 ARG A CA 1
ATOM 787 C C . ARG A 1 102 ? 4.049 9.975 -19.706 1.00 61.72 102 ARG A C 1
ATOM 789 O O . ARG A 1 102 ? 3.182 10.808 -19.940 1.00 61.72 102 ARG A O 1
ATOM 796 N N . ALA A 1 103 ? 5.013 10.189 -18.812 1.00 58.06 103 ALA A N 1
ATOM 797 C CA . ALA A 1 103 ? 5.110 11.405 -18.011 1.00 58.06 103 ALA A CA 1
ATOM 798 C C . ALA A 1 103 ? 5.773 12.528 -18.828 1.00 58.06 103 ALA A C 1
ATOM 800 O O . ALA A 1 103 ? 6.958 12.811 -18.692 1.00 58.06 103 ALA A O 1
ATOM 801 N N . GLY A 1 104 ? 5.001 13.145 -19.721 1.00 57.38 104 GLY A N 1
ATOM 802 C CA . GLY A 1 104 ? 5.359 14.390 -20.402 1.00 57.38 104 GLY A CA 1
ATOM 803 C C . GLY A 1 104 ? 4.430 15.528 -19.983 1.00 57.38 104 GLY A C 1
ATOM 804 O O . GLY A 1 104 ? 3.341 15.285 -19.478 1.00 57.38 104 GLY A O 1
ATOM 805 N N . ALA A 1 105 ? 4.801 16.782 -20.245 1.00 59.66 105 ALA A N 1
ATOM 806 C CA . ALA A 1 105 ? 3.942 17.940 -19.946 1.00 59.66 105 ALA A CA 1
ATOM 807 C C . ALA A 1 105 ? 2.510 17.805 -20.519 1.00 59.66 105 ALA A C 1
ATOM 809 O O . ALA A 1 105 ? 1.557 18.310 -19.937 1.00 59.66 105 ALA A O 1
ATOM 810 N N . ALA A 1 106 ? 2.350 17.049 -21.609 1.00 61.22 106 ALA A N 1
ATOM 811 C CA . ALA A 1 106 ? 1.067 16.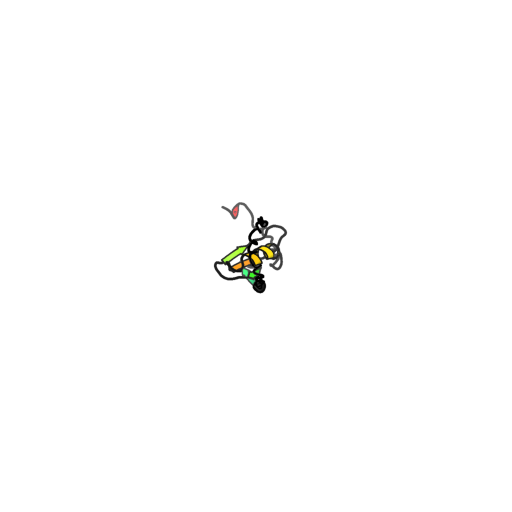757 -22.240 1.00 61.22 106 ALA A CA 1
ATOM 812 C C . ALA A 1 106 ? 0.100 15.886 -21.409 1.00 61.22 106 ALA A C 1
ATOM 814 O O . ALA A 1 106 ? -1.077 15.848 -21.744 1.00 61.22 106 ALA A O 1
ATOM 815 N N . VAL A 1 107 ? 0.542 15.189 -20.350 1.00 58.06 107 VAL A N 1
ATOM 816 C CA . VAL A 1 107 ? -0.375 14.435 -19.462 1.00 58.06 107 VAL A CA 1
ATOM 817 C C . VAL A 1 107 ? -0.937 15.268 -18.305 1.00 58.06 107 VAL A C 1
ATOM 819 O O . VAL A 1 107 ? -1.739 14.759 -17.524 1.00 58.06 107 VAL A O 1
ATOM 822 N N . HIS A 1 108 ? -0.536 16.538 -18.199 1.00 46.72 108 HIS A N 1
ATOM 823 C CA . HIS A 1 108 ? -0.989 17.480 -17.170 1.00 46.72 108 HIS A CA 1
ATOM 824 C C . HIS A 1 108 ? -1.637 18.751 -17.748 1.00 46.72 108 HIS A C 1
ATOM 826 O O . HIS A 1 108 ? -1.878 19.692 -16.992 1.00 46.72 108 HIS A O 1
ATOM 832 N N . ALA A 1 109 ? -1.881 18.780 -19.062 1.00 41.97 109 ALA A N 1
ATOM 833 C CA . ALA A 1 109 ? -2.547 19.873 -19.771 1.00 41.97 109 ALA A CA 1
ATOM 834 C C . ALA A 1 109 ? -4.039 19.585 -19.979 1.00 41.97 109 ALA A C 1
ATOM 836 O O . ALA A 1 109 ? -4.384 18.398 -20.181 1.00 41.97 109 ALA A O 1
#

Radius of gyration: 30.25 Å; Cα contacts (8 Å, |Δi|>4): 145; chains: 1; bounding box: 26×29×115 Å